Protein AF-A0A4Y2NKM6-F1 (afdb_monomer)

pLDDT: mean 88.17, std 15.43, range [43.59, 97.88]

Organism: Araneus ventricosus (NCBI:txid182803)

Structure (mmCIF, N/CA/C/O backbone):
data_AF-A0A4Y2NKM6-F1
#
_entry.id   AF-A0A4Y2NKM6-F1
#
loop_
_atom_site.group_PDB
_atom_site.id
_atom_site.type_symbol
_atom_site.label_atom_id
_atom_site.label_alt_id
_atom_site.label_comp_id
_atom_site.label_asym_id
_atom_site.label_entity_id
_atom_site.label_seq_id
_atom_site.pdbx_PDB_ins_code
_atom_site.Cartn_x
_atom_site.Cartn_y
_atom_site.Cartn_z
_atom_site.occupancy
_atom_site.B_iso_or_equiv
_atom_site.auth_seq_id
_atom_site.auth_comp_id
_atom_site.auth_asym_id
_atom_site.auth_atom_id
_atom_site.pdbx_PDB_model_num
ATOM 1 N N . VAL A 1 1 ? 11.246 -14.104 12.324 1.00 80.06 1 VAL A N 1
ATOM 2 C CA . VAL A 1 1 ? 10.546 -13.359 11.248 1.00 80.06 1 VAL A CA 1
ATOM 3 C C . VAL A 1 1 ? 11.313 -13.565 9.949 1.00 80.06 1 VAL A C 1
ATOM 5 O O . VAL A 1 1 ? 12.537 -13.550 10.005 1.00 80.06 1 VAL A O 1
ATOM 8 N N . LYS A 1 2 ? 10.637 -13.831 8.825 1.00 95.56 2 LYS A N 1
ATOM 9 C CA . LYS A 1 2 ? 11.259 -13.974 7.494 1.00 95.56 2 LYS A CA 1
ATOM 10 C C . LYS A 1 2 ? 10.657 -12.929 6.555 1.00 95.56 2 LYS A C 1
ATOM 12 O O . LYS A 1 2 ? 9.453 -12.705 6.614 1.00 95.56 2 LYS A O 1
ATOM 17 N N . ALA A 1 3 ? 11.488 -12.311 5.724 1.00 94.94 3 ALA A N 1
ATOM 18 C CA . ALA A 1 3 ? 11.072 -11.339 4.718 1.00 94.94 3 ALA A CA 1
ATOM 19 C C . ALA A 1 3 ? 11.358 -11.897 3.322 1.00 94.94 3 ALA A C 1
ATOM 21 O O . ALA A 1 3 ? 12.369 -12.570 3.119 1.00 94.94 3 ALA A O 1
ATOM 22 N N . TYR A 1 4 ? 10.468 -11.613 2.376 1.00 95.56 4 TYR A N 1
ATOM 23 C CA . TYR A 1 4 ? 10.555 -12.093 1.002 1.00 95.56 4 TYR A CA 1
ATOM 24 C C . TYR A 1 4 ? 10.484 -10.910 0.041 1.00 95.56 4 TYR A C 1
ATOM 26 O O . TYR A 1 4 ? 9.743 -9.957 0.274 1.00 95.56 4 TYR A O 1
ATOM 34 N N . LYS A 1 5 ? 11.259 -10.985 -1.039 1.00 94.62 5 LYS A N 1
ATOM 35 C CA . LYS A 1 5 ? 11.260 -10.025 -2.142 1.00 94.62 5 LYS A CA 1
ATOM 36 C C . LYS A 1 5 ? 11.354 -10.810 -3.445 1.00 94.62 5 LYS A C 1
ATOM 38 O O . LYS A 1 5 ? 12.127 -11.766 -3.522 1.00 94.62 5 LYS A O 1
ATOM 43 N N . LEU A 1 6 ? 10.587 -10.409 -4.456 1.00 94.69 6 LEU A N 1
ATOM 44 C CA . LEU A 1 6 ? 10.698 -10.998 -5.786 1.00 94.69 6 LEU A CA 1
ATOM 45 C C . LEU A 1 6 ? 12.107 -10.723 -6.366 1.00 94.69 6 LEU A C 1
ATOM 47 O O . LEU A 1 6 ? 12.595 -9.597 -6.240 1.00 94.69 6 LEU A O 1
ATOM 51 N N . PRO A 1 7 ? 12.779 -11.704 -7.003 1.00 94.56 7 PRO A N 1
ATOM 52 C CA . PRO A 1 7 ? 14.118 -11.500 -7.570 1.00 94.56 7 PRO A CA 1
ATOM 53 C C . PRO A 1 7 ? 14.162 -10.417 -8.657 1.00 94.56 7 PRO A C 1
ATOM 55 O O . PRO A 1 7 ? 15.161 -9.720 -8.808 1.00 94.56 7 PRO A O 1
ATOM 58 N N . THR A 1 8 ? 13.067 -10.265 -9.400 1.00 94.81 8 THR A N 1
ATOM 59 C CA . THR A 1 8 ? 12.900 -9.273 -10.465 1.00 94.81 8 THR A CA 1
ATOM 60 C C . THR A 1 8 ? 12.031 -8.115 -9.994 1.00 94.81 8 THR A C 1
ATOM 62 O O . THR A 1 8 ? 10.982 -8.339 -9.394 1.00 94.81 8 THR A O 1
ATOM 65 N N . SER A 1 9 ? 12.421 -6.883 -10.321 1.00 92.88 9 SER A N 1
ATOM 66 C CA . SER A 1 9 ? 11.632 -5.686 -10.010 1.00 92.88 9 SER A CA 1
ATOM 67 C C . SER A 1 9 ? 10.458 -5.565 -10.982 1.00 92.88 9 SER A C 1
ATOM 69 O O . SER A 1 9 ? 10.665 -5.242 -12.151 1.00 92.88 9 SER A O 1
ATOM 71 N N . ASN A 1 10 ? 9.234 -5.820 -10.514 1.00 96.25 10 ASN A N 1
ATOM 72 C CA . ASN A 1 10 ? 8.018 -5.612 -11.298 1.00 96.25 10 ASN A CA 1
ATOM 73 C C . ASN A 1 10 ? 7.027 -4.753 -10.489 1.00 96.25 10 ASN A C 1
ATOM 75 O O . ASN A 1 10 ? 6.296 -5.293 -9.658 1.00 96.25 10 ASN A O 1
ATOM 79 N N . PRO A 1 11 ? 6.967 -3.432 -10.744 1.00 95.38 11 PRO A N 1
ATOM 80 C CA . PRO A 1 11 ? 6.204 -2.504 -9.911 1.00 95.38 11 PRO A CA 1
ATOM 81 C C . PRO A 1 11 ? 4.694 -2.768 -9.935 1.00 95.38 11 PRO A C 1
ATOM 83 O O . PRO A 1 11 ? 4.016 -2.507 -8.947 1.00 95.38 11 PRO A O 1
ATOM 86 N N . HIS A 1 12 ? 4.151 -3.305 -11.031 1.00 96.88 12 HIS A N 1
ATOM 87 C CA . HIS A 1 12 ? 2.731 -3.660 -11.098 1.00 96.88 12 HIS A CA 1
ATOM 88 C C . HIS A 1 12 ? 2.413 -4.881 -10.232 1.00 96.88 12 HIS A C 1
ATOM 90 O O . HIS A 1 12 ? 1.383 -4.905 -9.561 1.00 96.88 12 HIS A O 1
ATOM 96 N N . VAL A 1 13 ? 3.311 -5.870 -10.207 1.00 97.00 13 VAL A N 1
ATOM 97 C CA . VAL A 1 13 ? 3.185 -7.035 -9.318 1.00 97.00 13 VAL A CA 1
ATOM 98 C C . VAL A 1 13 ? 3.350 -6.613 -7.861 1.00 97.00 13 VAL A C 1
ATOM 100 O O . VAL A 1 13 ? 2.574 -7.053 -7.017 1.00 97.00 13 VAL A O 1
ATOM 103 N N . ASP A 1 14 ? 4.290 -5.713 -7.568 1.00 96.38 14 ASP A N 1
ATOM 104 C CA . ASP A 1 14 ? 4.459 -5.161 -6.223 1.00 96.38 14 ASP A CA 1
ATOM 105 C C . ASP A 1 14 ? 3.179 -4.449 -5.755 1.00 96.38 14 ASP A C 1
ATOM 107 O O . ASP A 1 14 ? 2.712 -4.702 -4.646 1.00 96.38 14 ASP A O 1
ATOM 111 N N . LEU A 1 15 ? 2.551 -3.627 -6.606 1.00 96.88 15 LEU A N 1
ATOM 112 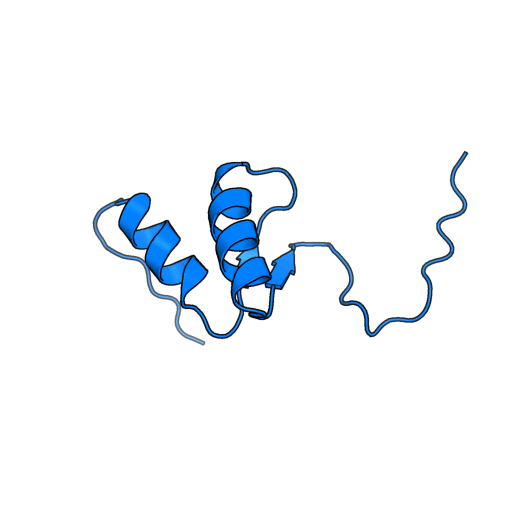C CA . LEU A 1 15 ? 1.267 -2.989 -6.288 1.00 96.88 15 LEU A CA 1
ATOM 113 C C . LEU A 1 15 ? 0.154 -4.008 -6.035 1.00 96.88 15 LEU A C 1
ATOM 115 O O . LEU A 1 15 ? -0.576 -3.847 -5.062 1.00 96.88 15 LEU A O 1
ATOM 119 N N . ALA A 1 16 ? 0.056 -5.066 -6.845 1.00 96.81 16 ALA A N 1
ATOM 120 C CA . ALA A 1 16 ? -0.943 -6.116 -6.649 1.00 96.81 16 ALA A CA 1
ATOM 121 C C . ALA A 1 16 ? -0.750 -6.852 -5.311 1.00 96.81 16 ALA A C 1
ATOM 123 O O . ALA A 1 16 ? -1.711 -7.090 -4.581 1.00 96.81 16 ALA A O 1
ATOM 124 N N . ILE A 1 17 ? 0.496 -7.170 -4.945 1.00 96.88 17 ILE A N 1
ATOM 125 C CA . ILE A 1 17 ? 0.810 -7.805 -3.657 1.00 96.88 17 ILE A CA 1
ATOM 126 C C . ILE A 1 17 ? 0.463 -6.866 -2.492 1.00 96.88 17 ILE A C 1
ATOM 128 O O . ILE A 1 17 ? -0.146 -7.296 -1.510 1.00 96.88 17 ILE A O 1
ATOM 132 N N . LEU A 1 18 ? 0.823 -5.582 -2.589 1.00 96.94 18 LEU A N 1
ATOM 133 C CA . LEU A 1 18 ? 0.526 -4.587 -1.554 1.00 96.94 18 LEU A CA 1
ATOM 134 C C . LEU A 1 18 ? -0.987 -4.346 -1.415 1.00 96.94 18 LEU A C 1
ATOM 136 O O . LEU A 1 18 ? -1.490 -4.293 -0.290 1.00 96.94 18 LEU A O 1
ATOM 140 N N . GLY A 1 19 ? -1.711 -4.262 -2.534 1.00 96.94 19 GLY A N 1
ATOM 141 C CA . GLY A 1 19 ? -3.165 -4.108 -2.595 1.00 96.94 19 GLY A CA 1
ATOM 142 C C . GLY A 1 19 ? -3.912 -5.272 -1.942 1.00 96.94 19 GLY A C 1
ATOM 143 O O . GLY A 1 19 ? -4.802 -5.033 -1.128 1.00 96.94 19 GLY A O 1
ATOM 144 N N . LEU A 1 20 ? -3.472 -6.513 -2.181 1.00 96.44 20 LEU A N 1
ATOM 145 C CA . LEU A 1 20 ? -4.109 -7.743 -1.680 1.00 96.44 20 LEU A CA 1
ATOM 146 C C . LEU A 1 20 ? -3.629 -8.206 -0.289 1.00 96.44 20 LEU A C 1
ATOM 148 O O . LEU A 1 20 ? -4.149 -9.181 0.253 1.00 96.44 20 LEU A O 1
ATOM 152 N N . SER A 1 21 ? -2.636 -7.541 0.305 1.00 97.25 21 SER A N 1
ATOM 153 C CA . SER A 1 21 ? -2.083 -7.915 1.616 1.00 97.25 21 SER A CA 1
ATOM 154 C C . SER A 1 21 ? -3.118 -7.833 2.753 1.00 97.25 21 SER A C 1
ATOM 156 O O . SER A 1 21 ? -4.055 -7.034 2.718 1.00 97.25 21 SER A O 1
ATOM 158 N N . ASN A 1 22 ? -2.949 -8.619 3.820 1.00 95.81 22 ASN A N 1
ATOM 159 C CA . ASN A 1 22 ? -3.807 -8.509 5.008 1.00 95.81 22 ASN A CA 1
ATOM 160 C C . ASN A 1 22 ? -3.630 -7.151 5.713 1.00 95.81 22 ASN A C 1
ATOM 162 O O . ASN A 1 22 ? -4.610 -6.489 6.052 1.00 95.81 22 ASN A O 1
ATOM 166 N N . HIS A 1 23 ? -2.384 -6.706 5.862 1.00 95.06 23 HIS A N 1
ATOM 167 C CA . HIS A 1 23 ? -2.013 -5.412 6.405 1.00 95.06 23 HIS A CA 1
ATOM 168 C C . HIS A 1 23 ? -0.918 -4.782 5.546 1.00 95.06 23 HIS A C 1
ATOM 170 O O . HIS A 1 23 ? 0.110 -5.399 5.266 1.00 95.06 23 HIS A O 1
ATOM 176 N N . PHE A 1 24 ? -1.137 -3.528 5.170 1.00 96.19 24 PHE 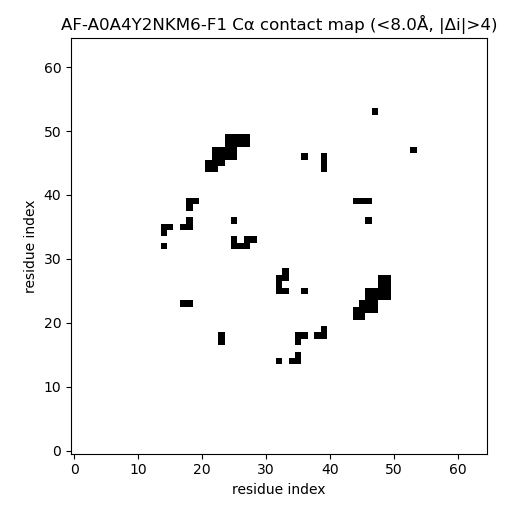A N 1
ATOM 177 C CA . PHE A 1 24 ? -0.232 -2.753 4.334 1.00 96.19 24 PHE A CA 1
ATOM 178 C C . PHE A 1 24 ? 0.410 -1.629 5.149 1.00 96.19 24 PHE A C 1
ATOM 180 O O . PHE A 1 24 ? -0.310 -0.877 5.803 1.00 96.19 24 PHE A O 1
ATOM 187 N N . ILE A 1 25 ? 1.737 -1.484 5.063 1.00 96.12 25 ILE A N 1
ATOM 188 C CA . ILE A 1 25 ? 2.473 -0.345 5.630 1.00 96.12 25 ILE A CA 1
ATOM 189 C C . ILE A 1 25 ? 3.099 0.459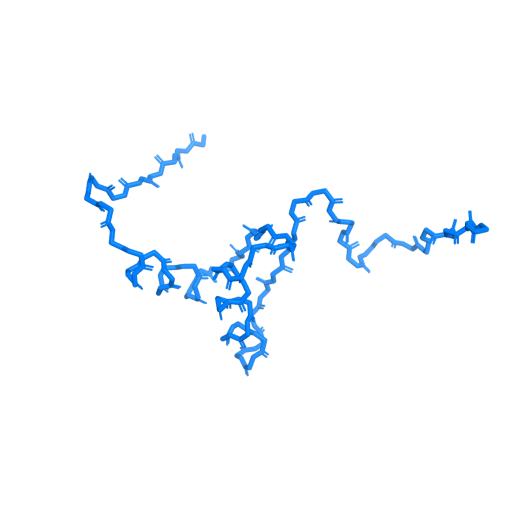 4.488 1.00 96.12 25 ILE A C 1
ATOM 191 O O . ILE A 1 25 ? 4.027 -0.006 3.822 1.00 96.12 25 ILE A O 1
ATOM 195 N N . GLY A 1 26 ? 2.575 1.660 4.249 1.00 95.81 26 GLY A N 1
ATOM 196 C CA . GLY A 1 26 ? 2.996 2.537 3.158 1.00 95.81 26 GLY A CA 1
ATOM 197 C C . GLY A 1 26 ? 3.919 3.677 3.591 1.00 95.81 26 GLY A C 1
ATOM 198 O O . GLY A 1 26 ? 4.070 3.985 4.774 1.00 95.81 26 GLY A O 1
ATOM 199 N N . ASN A 1 27 ? 4.501 4.364 2.607 1.00 97.25 27 ASN A N 1
ATOM 200 C CA . ASN A 1 27 ? 5.081 5.690 2.803 1.00 97.25 27 ASN A CA 1
ATOM 201 C C . ASN A 1 27 ? 3.994 6.750 2.543 1.00 97.25 27 ASN A C 1
ATOM 203 O O . ASN A 1 27 ? 3.283 6.668 1.543 1.00 97.25 27 ASN A O 1
ATOM 207 N N . CYS A 1 28 ? 3.859 7.725 3.444 1.00 92.94 28 CYS A N 1
ATOM 208 C CA . CYS A 1 28 ? 2.786 8.725 3.396 1.00 92.94 28 CYS A CA 1
ATOM 209 C C . CYS A 1 28 ? 2.869 9.653 2.163 1.00 92.94 28 CYS A C 1
ATOM 211 O O . CYS A 1 28 ? 1.848 10.088 1.644 1.00 92.94 28 CYS A O 1
ATOM 213 N N . ILE A 1 29 ? 4.077 9.918 1.654 1.00 96.19 29 ILE A N 1
ATOM 214 C CA . ILE A 1 29 ? 4.338 10.925 0.608 1.00 96.19 29 ILE A CA 1
ATOM 215 C C . ILE A 1 29 ? 4.505 10.276 -0.779 1.00 96.19 29 ILE A C 1
ATOM 217 O O . ILE A 1 29 ? 4.409 10.936 -1.811 1.00 96.19 29 ILE A O 1
ATOM 221 N N . SER A 1 30 ? 4.746 8.966 -0.837 1.00 97.38 30 SER A N 1
ATOM 222 C CA . SER A 1 30 ? 4.968 8.267 -2.101 1.00 97.38 30 SER A CA 1
ATOM 223 C C . SER A 1 30 ? 3.665 8.058 -2.880 1.00 97.38 30 SER A C 1
ATOM 225 O O . SER A 1 30 ? 2.735 7.376 -2.440 1.00 97.38 30 SER A O 1
ATOM 227 N N . SER A 1 31 ? 3.629 8.590 -4.105 1.00 97.00 31 SER A N 1
ATOM 228 C CA . SER A 1 31 ? 2.519 8.398 -5.047 1.00 97.00 31 SER A CA 1
ATOM 229 C C . SER A 1 31 ? 2.351 6.935 -5.478 1.00 97.00 31 SER A C 1
ATOM 231 O O . SER A 1 31 ? 1.239 6.520 -5.812 1.00 97.00 31 SER A O 1
ATOM 233 N N . PHE A 1 32 ? 3.422 6.137 -5.407 1.00 97.56 32 PHE A N 1
ATOM 234 C CA . PHE A 1 32 ? 3.390 4.699 -5.664 1.00 97.56 32 PHE A CA 1
ATOM 235 C C . PHE A 1 32 ? 2.555 3.968 -4.605 1.00 97.56 32 PHE A C 1
ATOM 237 O O . PHE A 1 32 ? 1.588 3.286 -4.934 1.00 97.56 32 PHE A O 1
ATOM 244 N N . THR A 1 33 ? 2.849 4.177 -3.317 1.00 97.31 33 THR A N 1
ATOM 245 C CA . THR A 1 33 ? 2.072 3.576 -2.218 1.00 97.31 33 THR A CA 1
ATOM 246 C C . THR A 1 33 ? 0.662 4.149 -2.117 1.00 97.31 33 THR A C 1
ATOM 248 O O . THR A 1 33 ? -0.246 3.447 -1.672 1.00 97.31 33 THR A O 1
ATOM 251 N N . ALA A 1 34 ? 0.442 5.380 -2.592 1.00 97.38 34 ALA A N 1
ATOM 252 C CA . ALA A 1 34 ? -0.893 5.961 -2.698 1.00 97.38 34 ALA A CA 1
ATOM 253 C C . ALA A 1 34 ? -1.808 5.185 -3.665 1.00 97.38 34 ALA A C 1
ATOM 255 O O . ALA A 1 34 ? -3.020 5.162 -3.458 1.00 97.38 34 ALA A O 1
ATOM 256 N N . PHE A 1 35 ? -1.260 4.527 -4.695 1.00 97.69 35 PHE A N 1
ATOM 257 C CA . PHE A 1 35 ? -2.049 3.663 -5.579 1.00 97.69 35 PHE A CA 1
ATOM 258 C C . PHE A 1 35 ? -2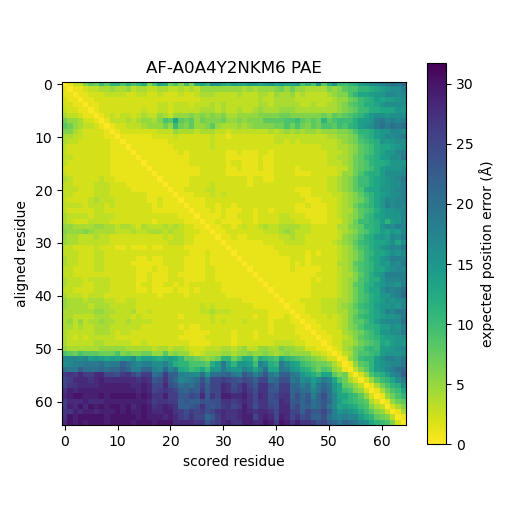.639 2.476 -4.810 1.00 97.69 35 PHE A C 1
ATOM 260 O O . PHE A 1 35 ? -3.856 2.308 -4.789 1.00 97.69 35 PHE A O 1
ATOM 267 N N . ALA A 1 36 ? -1.789 1.728 -4.099 1.00 97.50 36 ALA A N 1
ATOM 268 C CA . ALA A 1 36 ? -2.226 0.610 -3.265 1.00 97.50 36 ALA A CA 1
ATOM 269 C C . ALA A 1 36 ? -3.179 1.072 -2.149 1.00 97.50 36 ALA A C 1
ATOM 271 O O . ALA A 1 36 ? -4.189 0.425 -1.898 1.00 97.50 36 ALA A O 1
ATOM 272 N N . LYS A 1 37 ? -2.920 2.223 -1.511 1.00 97.06 37 LYS A N 1
ATOM 273 C CA . LYS A 1 37 ? -3.821 2.794 -0.495 1.00 97.06 37 LYS A CA 1
ATOM 274 C C . LYS A 1 37 ? -5.229 3.046 -1.045 1.00 97.06 37 LYS A C 1
ATOM 276 O O . LYS A 1 37 ? -6.190 2.643 -0.405 1.00 97.06 37 LYS A O 1
ATOM 281 N N . ARG A 1 38 ? -5.355 3.662 -2.228 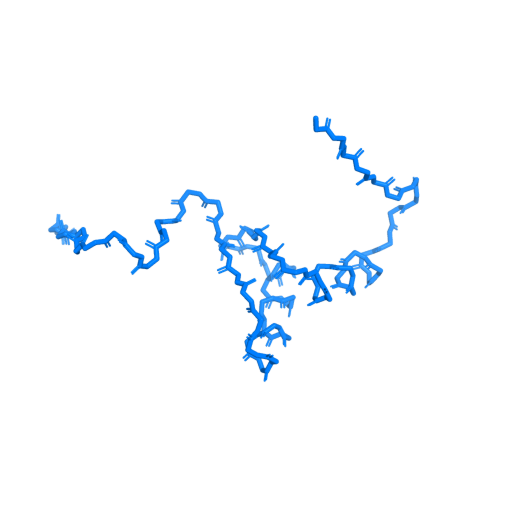1.00 97.88 38 ARG A N 1
ATOM 282 C CA . ARG A 1 38 ? -6.665 3.935 -2.850 1.00 97.88 38 ARG A CA 1
ATOM 283 C C . ARG A 1 38 ? -7.439 2.656 -3.158 1.00 97.88 38 ARG A C 1
ATOM 285 O O . ARG A 1 38 ? -8.630 2.591 -2.881 1.00 97.88 38 ARG A O 1
ATOM 292 N N . GLU A 1 39 ? -6.768 1.642 -3.701 1.00 97.88 39 GLU A N 1
ATOM 293 C CA . GLU A 1 39 ? -7.383 0.332 -3.947 1.00 97.88 39 GLU A CA 1
ATOM 294 C C . GLU A 1 39 ? -7.874 -0.308 -2.641 1.00 97.88 39 GLU A C 1
ATOM 296 O O . GLU A 1 39 ? -8.991 -0.819 -2.564 1.00 97.88 39 GLU A O 1
ATOM 301 N N . ARG A 1 40 ? -7.057 -0.242 -1.587 1.00 97.56 40 ARG A N 1
ATOM 302 C CA . ARG A 1 40 ? -7.395 -0.791 -0.270 1.00 97.56 40 ARG A CA 1
ATOM 303 C C . ARG A 1 40 ? -8.553 -0.063 0.397 1.00 97.56 40 ARG A C 1
ATOM 305 O O . ARG A 1 40 ? -9.387 -0.728 1.001 1.00 97.56 40 ARG A O 1
ATOM 312 N N . ASP A 1 41 ? -8.631 1.256 0.252 1.00 96.38 41 ASP A N 1
ATOM 313 C CA . ASP A 1 41 ? -9.709 2.071 0.821 1.00 96.38 41 ASP A CA 1
ATOM 314 C C . ASP A 1 41 ? -11.071 1.711 0.232 1.00 96.38 41 ASP A C 1
ATOM 316 O O . ASP A 1 41 ? -12.032 1.537 0.977 1.00 96.38 41 ASP A O 1
ATOM 320 N N . VAL A 1 42 ? -11.144 1.513 -1.089 1.00 97.62 42 VAL A N 1
ATOM 321 C CA . VAL A 1 42 ? -12.376 1.064 -1.764 1.00 97.62 42 VAL A CA 1
ATOM 322 C C . VAL A 1 42 ? -12.810 -0.321 -1.270 1.00 97.62 42 VAL A C 1
ATOM 324 O O . VAL A 1 42 ? -14.002 -0.596 -1.156 1.00 97.62 42 VAL A O 1
ATOM 327 N N . ASN A 1 43 ? -11.845 -1.179 -0.934 1.00 96.50 43 ASN A N 1
ATOM 328 C CA . ASN A 1 43 ? -12.081 -2.542 -0.462 1.00 96.50 43 ASN A CA 1
ATOM 329 C C . ASN A 1 43 ? -12.143 -2.673 1.075 1.00 96.50 43 ASN A C 1
ATOM 331 O O . ASN A 1 43 ? -12.221 -3.791 1.582 1.00 96.50 43 ASN A O 1
ATOM 335 N N . ASN A 1 44 ? -12.116 -1.564 1.826 1.00 94.62 44 ASN A N 1
ATOM 336 C CA . ASN A 1 44 ? -12.098 -1.541 3.296 1.00 94.62 44 ASN A CA 1
ATOM 337 C C . ASN A 1 44 ? -10.969 -2.388 3.933 1.00 94.62 44 ASN A C 1
ATOM 339 O O . ASN A 1 44 ? -11.155 -3.018 4.977 1.00 94.62 44 ASN A O 1
ATOM 343 N N . LEU A 1 45 ? -9.785 -2.415 3.312 1.00 95.81 45 LEU A N 1
ATOM 344 C CA . LEU A 1 45 ? -8.624 -3.168 3.795 1.00 95.81 45 LEU A CA 1
ATOM 345 C C . LEU A 1 45 ? -7.724 -2.313 4.702 1.00 95.81 45 LEU A C 1
ATOM 347 O O . LEU A 1 45 ? -7.510 -1.127 4.469 1.00 95.81 45 LEU A O 1
ATOM 351 N N . GLN A 1 46 ? -7.128 -2.930 5.727 1.00 94.50 46 GLN A N 1
ATOM 352 C CA . GLN A 1 46 ? -6.341 -2.210 6.737 1.00 94.50 46 GLN A CA 1
ATOM 353 C C . GLN A 1 46 ? -5.028 -1.644 6.181 1.00 94.50 46 GLN A C 1
ATOM 355 O O . GLN A 1 46 ? -4.232 -2.358 5.571 1.00 94.50 46 GLN A O 1
ATOM 360 N N . SER A 1 47 ? -4.738 -0.379 6.463 1.00 94.81 47 SER A N 1
ATOM 361 C CA . SER A 1 47 ? -3.496 0.279 6.051 1.00 94.81 47 SER A CA 1
ATOM 362 C C . SER A 1 47 ? -2.922 1.128 7.175 1.00 94.81 47 SER A C 1
ATOM 364 O O . SER A 1 47 ? -3.677 1.802 7.874 1.00 94.81 47 SER A O 1
ATOM 366 N N . SER A 1 48 ? -1.602 1.152 7.294 1.00 95.19 48 SER A N 1
ATOM 367 C CA . SER A 1 48 ? -0.854 2.067 8.152 1.00 95.19 48 SER A CA 1
ATOM 368 C C . SER A 1 48 ? 0.259 2.751 7.356 1.00 95.19 48 SER A C 1
ATOM 370 O O . SER A 1 48 ? 0.553 2.390 6.212 1.00 95.19 48 SER A O 1
ATOM 372 N N . PHE A 1 49 ? 0.869 3.768 7.955 1.00 95.44 49 PHE A N 1
ATOM 373 C CA . PHE A 1 49 ? 2.016 4.459 7.384 1.00 95.44 49 PHE A CA 1
ATOM 374 C C . PHE A 1 49 ? 3.167 4.453 8.378 1.00 95.44 49 PHE A C 1
ATOM 376 O O . PHE A 1 49 ? 2.962 4.520 9.591 1.00 95.44 49 PHE A O 1
ATOM 383 N N . TRP A 1 50 ? 4.389 4.382 7.858 1.00 92.69 50 TRP A N 1
ATOM 384 C CA . TRP A 1 50 ? 5.582 4.511 8.687 1.00 92.69 50 TRP A CA 1
ATOM 385 C C . TRP A 1 50 ? 5.576 5.838 9.448 1.00 92.69 50 TRP A C 1
ATOM 387 O O . TRP A 1 50 ? 5.292 6.881 8.863 1.00 92.69 50 TRP A O 1
ATOM 397 N N . ALA A 1 51 ? 5.908 5.777 10.741 1.00 89.44 51 ALA A N 1
ATOM 398 C CA . ALA A 1 51 ? 5.936 6.923 11.654 1.00 89.44 51 ALA A CA 1
ATOM 399 C C . ALA A 1 51 ? 4.603 7.695 11.776 1.00 89.44 51 ALA A C 1
ATOM 401 O O . ALA A 1 51 ? 4.602 8.841 12.215 1.00 89.44 51 ALA A O 1
ATOM 402 N N . PHE A 1 52 ? 3.469 7.071 11.431 1.00 87.12 52 PHE A N 1
ATOM 403 C CA . PHE A 1 52 ? 2.139 7.631 11.658 1.00 87.12 52 PHE A CA 1
ATOM 404 C C . PHE A 1 52 ? 1.407 6.824 12.743 1.00 87.12 52 PHE A C 1
ATOM 406 O O . PHE A 1 52 ? 1.327 5.596 12.626 1.00 87.12 52 PHE A O 1
ATOM 413 N N . PRO A 1 53 ? 0.892 7.465 13.807 1.00 82.00 53 PRO A N 1
ATOM 414 C CA . PRO A 1 53 ? 0.236 6.760 14.903 1.00 82.00 53 PRO A CA 1
ATOM 415 C C . PRO A 1 53 ? -1.018 6.022 14.416 1.00 82.00 53 PRO A C 1
ATOM 417 O O . PRO A 1 53 ? -1.791 6.527 13.601 1.00 82.00 53 PRO A O 1
ATOM 420 N N . ALA A 1 54 ? -1.229 4.805 14.922 1.00 69.94 54 ALA A N 1
ATOM 421 C CA . ALA A 1 54 ? -2.457 4.065 14.663 1.00 69.94 54 ALA A CA 1
ATOM 422 C C . ALA A 1 54 ? -3.640 4.740 15.389 1.00 69.94 54 ALA A C 1
ATOM 424 O O . ALA A 1 54 ? -3.473 5.193 16.524 1.00 69.94 54 ALA A O 1
ATOM 425 N N . PRO A 1 55 ? -4.851 4.750 14.802 1.00 63.03 55 PRO A N 1
ATOM 426 C CA . PRO A 1 55 ? -6.006 5.485 15.329 1.00 63.03 55 PRO A CA 1
ATOM 427 C C . PRO A 1 55 ? -6.577 4.972 16.672 1.00 63.03 55 PRO A C 1
ATOM 429 O O . PRO A 1 55 ? -7.633 5.432 17.088 1.00 63.03 55 PRO A O 1
ATOM 432 N N . SER A 1 56 ? -5.907 4.048 17.377 1.00 57.66 56 SER A N 1
ATOM 433 C CA . SER A 1 56 ? -6.285 3.631 18.741 1.00 57.66 56 SER A CA 1
ATOM 434 C C . SER A 1 56 ? -5.460 4.299 19.851 1.00 57.66 56 SER A C 1
ATOM 436 O O . SER A 1 56 ? -5.579 3.907 21.013 1.00 57.66 56 SER A O 1
ATOM 438 N N . GLN A 1 57 ? -4.624 5.284 19.524 1.00 52.81 57 GLN A N 1
ATOM 439 C CA . GLN A 1 57 ? -4.060 6.190 20.520 1.00 52.81 57 GLN A CA 1
ATOM 440 C C . GLN A 1 57 ? -4.875 7.485 20.499 1.00 52.81 57 GLN A C 1
ATOM 442 O O . GLN A 1 57 ? -4.950 8.172 19.484 1.00 52.81 57 GLN A O 1
ATOM 447 N N . ALA A 1 58 ? -5.546 7.746 21.622 1.00 53.19 58 ALA A N 1
ATOM 448 C CA . ALA A 1 58 ? -6.279 8.967 21.940 1.00 53.19 58 ALA A CA 1
ATOM 449 C C . ALA A 1 58 ? -5.434 10.235 21.653 1.00 53.19 58 ALA A C 1
ATOM 451 O O . ALA A 1 58 ? -4.215 10.138 21.502 1.00 53.19 58 ALA A O 1
ATOM 452 N N . PRO A 1 59 ? -6.077 11.410 21.528 1.00 49.34 59 PRO A N 1
ATOM 453 C CA . PRO A 1 59 ? -5.645 12.492 20.655 1.00 49.34 59 PRO A CA 1
ATOM 454 C C . PRO A 1 59 ? -4.229 12.949 20.991 1.00 49.34 59 PRO A C 1
ATOM 456 O O . PRO A 1 59 ? -3.957 13.383 22.109 1.00 49.34 59 PRO A O 1
ATOM 459 N N . ILE A 1 60 ? -3.341 12.918 19.998 1.00 59.09 60 ILE A N 1
ATOM 460 C CA . ILE A 1 60 ? -2.184 13.803 20.034 1.00 59.09 60 ILE A CA 1
ATOM 461 C C . ILE A 1 60 ? -2.772 15.198 19.836 1.00 59.09 60 ILE A C 1
ATOM 463 O O . ILE A 1 60 ? -3.157 15.564 18.725 1.00 59.09 60 ILE A O 1
ATOM 467 N N . THR A 1 61 ? -2.925 15.942 20.929 1.00 56.34 61 THR A N 1
ATOM 468 C CA . THR A 1 61 ? -3.036 17.399 20.894 1.00 56.34 61 THR A CA 1
ATOM 469 C C . THR A 1 61 ? -1.773 17.912 20.217 1.00 56.34 61 THR A C 1
ATOM 471 O O . THR A 1 61 ? -0.737 18.082 20.855 1.00 56.34 61 THR A O 1
ATOM 474 N N . HIS A 1 62 ? -1.829 18.049 18.898 1.00 59.28 62 HIS A N 1
ATOM 475 C CA . HIS A 1 62 ? -0.820 18.763 18.142 1.00 59.28 62 HIS A CA 1
ATOM 476 C C . HIS A 1 62 ? -1.182 20.243 18.230 1.00 59.28 62 HIS A C 1
ATOM 478 O O . HIS A 1 62 ? -1.837 20.787 17.343 1.00 59.28 62 HIS A O 1
ATOM 484 N N . ASP A 1 63 ? -0.821 20.866 19.352 1.00 63.59 63 ASP A N 1
ATOM 485 C CA . ASP A 1 63 ? -0.642 22.311 19.374 1.00 63.59 63 ASP A CA 1
ATOM 486 C C . ASP A 1 63 ? 0.570 22.601 18.491 1.00 63.59 63 ASP A C 1
ATOM 488 O O . ASP A 1 63 ? 1.700 22.386 18.921 1.00 63.59 63 ASP A O 1
ATOM 492 N N . GLU A 1 64 ? 0.355 23.072 17.265 1.00 55.78 64 GLU A N 1
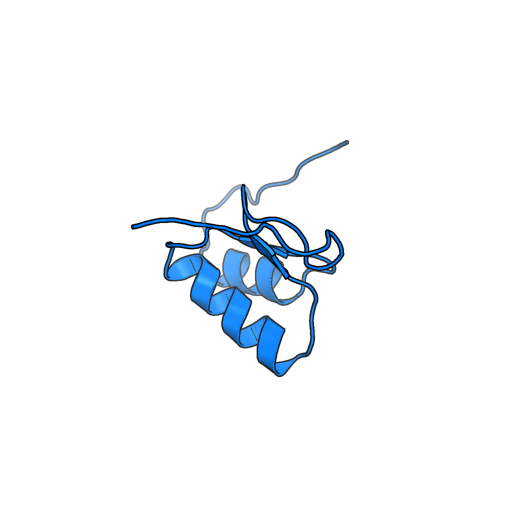ATOM 493 C CA . GLU A 1 64 ? 1.395 23.831 16.572 1.00 55.78 64 GLU A CA 1
ATOM 494 C C . GLU A 1 64 ? 0.824 25.112 15.963 1.00 55.78 64 GLU A C 1
ATOM 496 O O . GLU A 1 64 ? -0.269 25.128 15.390 1.00 55.78 64 GLU A O 1
ATOM 501 N N . PHE A 1 65 ? 1.607 26.174 16.175 1.00 43.59 65 PHE A N 1
ATOM 502 C CA . PHE A 1 65 ? 1.597 27.445 15.457 1.00 43.59 65 PHE A CA 1
ATOM 503 C C . PHE A 1 65 ? 1.959 27.251 13.983 1.00 43.59 65 PHE A C 1
ATOM 505 O O . PHE A 1 65 ? 2.806 26.374 13.700 1.00 43.59 65 PHE A O 1
#

Foldseek 3Di:
DDDDDDPDDDLVVVLVCQLPDQEHEAAPPDPSVVSSVVSCVVVVHHYHYPPDDDPPDPDPPPPDD

Solvent-accessible surface area (backbone atoms only — not comparable to full-atom values): 4336 Å² total; per-residue (Å²): 140,88,86,88,77,73,95,64,95,47,72,68,59,52,41,52,52,51,39,70,40,81,70,34,78,34,55,87,85,43,71,70,43,46,52,29,49,55,57,17,58,80,67,74,48,55,72,50,36,72,98,51,85,63,92,86,59,76,83,80,80,74,85,75,135

InterPro domains:
  IPR019378 GDP-fucose protein O-fucosyltransferase [PF10250] (8-42)
  IPR039922 GDP-fucose protein O-fucosyltransferase 1 [PTHR21420] (1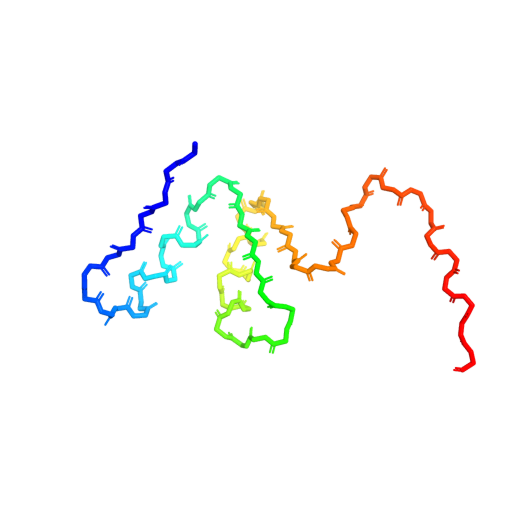-58)

Sequence (65 aa):
VKAYKLPTSNPHVDLAILGLSNHFIGNCISSFTAFAKRERDVNNLQSSFWAFPAPSQAPITHDEF

Radius of gyration: 14.4 Å; Cα contacts (8 Å, |Δi|>4): 45; chains: 1; bounding box: 26×41×33 Å

Nearest PDB structures (foldseek):
  5kxq-assembly2_C  TM=1.003E+00  e=3.693E-04  Mus musculus
  5ky7-assembly1_A  TM=9.519E-01  e=2.434E-04  Mus musculus
  5kxq-assembly2_D  TM=9.896E-01  e=5.604E-04  Mus musculus
  5kxq-assembly1_B  TM=1.005E+00  e=7.931E-04  Mus musculus
  5kxq-assembly1_A  TM=9.538E-01  e=7.399E-04  Mus musculus

Mean predicted aligned error: 7.41 Å

Secondary structure (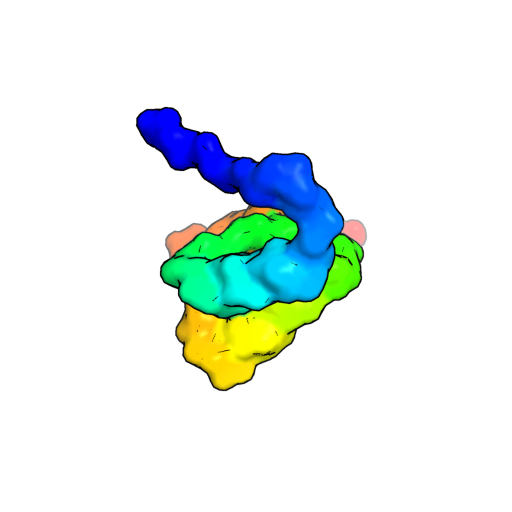DSSP, 8-state):
------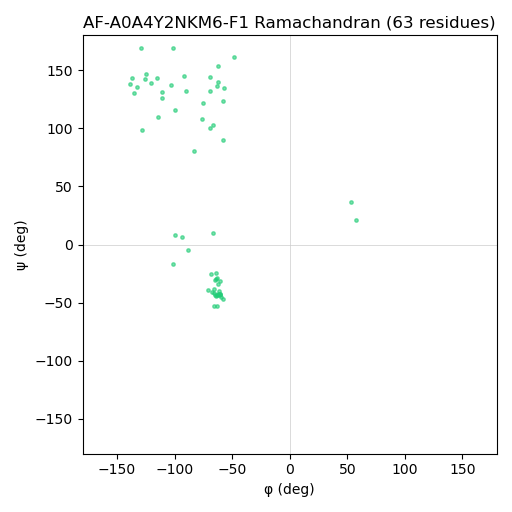SS--HHHHHHHHHH-SSEEE-SS-HHHHHHHHHHHHTT--EEETT---TTS--------